Protein AF-A0A1F5IPS7-F1 (afdb_monomer_lite)

Secondary structure (DSSP, 8-state):
-HHHHHHHHHTTS----HHHHHHHHHHS-TTTHHHHHHHHHHHHHHHHHHHHHHHHHHT--SSHHHHHHHHHHHHHHHHHHHHHHIIIIIHHH-SSGGGTT--HHHHHHHHHHHHHHHHHHHHHHHHH---S--

Structure (mmCIF, N/CA/C/O backbone):
data_AF-A0A1F5IPS7-F1
#
_entry.id   AF-A0A1F5IPS7-F1
#
loop_
_atom_site.group_PDB
_atom_site.id
_atom_site.type_symbol
_atom_site.label_atom_id
_atom_site.label_alt_id
_atom_site.label_comp_id
_atom_site.label_asym_id
_atom_site.label_entity_id
_atom_site.label_seq_id
_atom_site.pdbx_PDB_ins_code
_atom_site.Cartn_x
_atom_site.Cartn_y
_atom_site.Cartn_z
_atom_site.occupancy
_atom_site.B_iso_or_equiv
_atom_site.auth_seq_id
_atom_site.auth_comp_id
_atom_site.auth_asym_id
_atom_site.auth_atom_id
_atom_site.pdbx_PDB_model_num
ATOM 1 N N . MET A 1 1 ? 2.817 -1.630 3.678 1.00 77.38 1 MET A N 1
ATOM 2 C CA . MET A 1 1 ? 1.815 -0.727 4.293 1.00 77.38 1 MET A CA 1
ATOM 3 C C . MET A 1 1 ? 1.651 -0.914 5.803 1.00 77.38 1 MET A C 1
ATOM 5 O O . MET A 1 1 ? 1.699 0.088 6.503 1.00 77.38 1 MET A O 1
ATOM 9 N N . SER A 1 2 ? 1.554 -2.135 6.345 1.00 79.81 2 SER A N 1
ATOM 10 C CA . SER A 1 2 ? 1.333 -2.349 7.794 1.00 79.81 2 SER A CA 1
ATOM 11 C C . SER A 1 2 ? 2.386 -1.721 8.718 1.00 79.81 2 SER A C 1
ATOM 13 O O . SER A 1 2 ? 2.034 -1.290 9.807 1.00 79.81 2 SER A O 1
ATOM 15 N N . ILE A 1 3 ? 3.642 -1.591 8.275 1.00 78.88 3 ILE A N 1
ATOM 16 C CA . ILE A 1 3 ? 4.708 -0.904 9.033 1.00 78.88 3 ILE A CA 1
ATOM 17 C C . ILE A 1 3 ? 4.437 0.603 9.173 1.00 78.88 3 ILE A C 1
ATOM 19 O O . ILE A 1 3 ? 4.617 1.154 10.253 1.00 78.88 3 ILE A O 1
ATOM 23 N N . ALA A 1 4 ? 3.965 1.271 8.113 1.00 78.38 4 ALA A N 1
ATOM 24 C CA . ALA A 1 4 ? 3.673 2.709 8.152 1.00 78.38 4 ALA A CA 1
ATOM 25 C C . ALA A 1 4 ? 2.535 3.018 9.138 1.00 78.38 4 ALA A C 1
ATOM 27 O O . ALA A 1 4 ? 2.629 3.926 9.960 1.00 78.38 4 ALA A O 1
ATOM 28 N N . LEU A 1 5 ? 1.484 2.197 9.103 1.00 79.56 5 LEU A N 1
ATOM 29 C CA . LEU A 1 5 ? 0.339 2.301 10.005 1.00 79.56 5 LEU A CA 1
ATOM 30 C C . LEU A 1 5 ? 0.704 1.897 11.443 1.00 79.56 5 LEU A C 1
ATOM 32 O O . LEU A 1 5 ? 0.277 2.546 12.395 1.00 79.56 5 LEU A O 1
ATOM 36 N N . TRP A 1 6 ? 1.568 0.891 11.614 1.00 80.88 6 TRP A N 1
ATOM 37 C CA . TRP A 1 6 ? 2.146 0.565 12.918 1.00 80.88 6 TRP A CA 1
ATOM 38 C C . TRP A 1 6 ? 2.922 1.748 13.504 1.00 80.88 6 TRP A C 1
ATOM 40 O O . TRP A 1 6 ? 2.745 2.043 14.680 1.00 80.88 6 TRP A O 1
ATOM 50 N N . GLY A 1 7 ? 3.700 2.473 12.693 1.00 77.12 7 GLY A N 1
ATOM 51 C CA . GLY A 1 7 ? 4.433 3.663 13.132 1.00 77.12 7 GLY A CA 1
ATOM 52 C C . GLY A 1 7 ? 3.518 4.751 13.699 1.00 77.12 7 GLY A C 1
ATOM 53 O O . GLY A 1 7 ? 3.759 5.241 14.799 1.00 77.12 7 GLY A O 1
ATOM 54 N N . VAL A 1 8 ? 2.418 5.067 13.007 1.00 78.50 8 VAL A N 1
ATOM 55 C CA . VAL A 1 8 ? 1.409 6.032 13.494 1.00 78.50 8 VAL A CA 1
ATOM 56 C C . VAL A 1 8 ? 0.746 5.559 14.788 1.00 78.50 8 VAL A C 1
ATOM 58 O O . VAL A 1 8 ? 0.541 6.355 15.705 1.00 78.50 8 VAL A O 1
ATOM 61 N N . SER A 1 9 ? 0.455 4.260 14.893 1.00 79.25 9 SER A N 1
ATOM 62 C CA . SER A 1 9 ? -0.122 3.685 16.110 1.00 79.25 9 SER A CA 1
ATOM 63 C C . SER A 1 9 ? 0.856 3.665 17.281 1.00 79.25 9 SER A C 1
ATOM 65 O O . SER A 1 9 ? 0.441 3.899 18.413 1.00 79.25 9 SER A O 1
ATOM 67 N N . HIS A 1 10 ? 2.135 3.392 17.031 1.00 81.38 10 HIS A N 1
ATOM 68 C CA . HIS A 1 10 ? 3.173 3.355 18.057 1.00 81.38 10 HIS A CA 1
ATOM 69 C C . HIS A 1 10 ? 3.516 4.758 18.567 1.00 81.38 10 HIS A C 1
ATOM 71 O O . HIS A 1 10 ? 3.755 4.938 19.755 1.00 81.38 10 HIS A O 1
ATOM 77 N N . ALA A 1 11 ? 3.453 5.764 17.692 1.00 79.50 11 ALA A N 1
ATOM 78 C CA . ALA A 1 11 ? 3.604 7.170 18.055 1.00 79.50 11 ALA A CA 1
ATOM 79 C C . ALA A 1 11 ? 2.402 7.744 18.837 1.00 79.50 11 ALA A C 1
ATOM 81 O O . ALA A 1 11 ? 2.432 8.908 19.225 1.00 79.50 11 ALA A O 1
ATOM 82 N N . GLY A 1 12 ? 1.335 6.962 19.051 1.00 75.12 12 GLY A N 1
ATOM 83 C CA . GLY A 1 12 ? 0.134 7.402 19.770 1.00 75.12 12 GLY A CA 1
ATOM 84 C C . GLY A 1 12 ? -0.731 8.409 19.005 1.00 75.12 12 GLY A C 1
ATOM 85 O O . GLY A 1 12 ? -1.643 8.984 19.590 1.00 75.12 12 GLY A O 1
ATOM 86 N N . ILE A 1 13 ? -0.467 8.614 17.710 1.00 76.19 13 ILE A N 1
ATOM 87 C CA . ILE A 1 13 ? -1.150 9.614 16.878 1.00 76.19 13 ILE A CA 1
ATOM 88 C C . ILE A 1 13 ? -2.578 9.155 16.549 1.00 76.19 13 ILE A C 1
ATOM 90 O O . ILE A 1 13 ? -3.527 9.918 16.692 1.00 76.19 13 ILE A O 1
ATOM 94 N N . ALA A 1 14 ? -2.745 7.896 16.129 1.00 76.75 14 ALA A N 1
ATOM 95 C CA . ALA A 1 14 ? -4.052 7.310 15.831 1.00 76.75 14 ALA A CA 1
ATOM 96 C C . ALA A 1 14 ? -4.030 5.784 15.987 1.00 76.75 14 ALA A C 1
ATOM 98 O O . ALA A 1 14 ? -3.003 5.148 15.749 1.00 76.75 14 ALA A O 1
ATOM 99 N N . ASN A 1 15 ? -5.171 5.166 16.321 1.00 79.56 15 ASN A N 1
ATOM 100 C CA . ASN A 1 15 ? -5.283 3.704 16.338 1.00 79.56 15 ASN A CA 1
ATOM 101 C C . ASN A 1 15 ? -5.365 3.154 14.906 1.00 79.56 15 ASN A C 1
ATOM 103 O O . ASN A 1 15 ? -6.439 2.915 14.359 1.00 79.56 15 ASN A O 1
ATOM 107 N N . ALA A 1 16 ? -4.195 2.965 14.308 1.00 80.56 16 ALA A N 1
ATOM 108 C CA . ALA A 1 16 ? -4.018 2.524 12.933 1.00 80.56 16 ALA A CA 1
ATOM 109 C C . ALA A 1 16 ? -3.715 1.017 12.836 1.00 80.56 16 ALA A C 1
ATOM 111 O O . ALA A 1 16 ? -3.025 0.577 11.915 1.00 80.56 16 ALA A O 1
ATOM 112 N N . ALA A 1 17 ? -4.208 0.198 13.774 1.00 87.06 17 ALA A N 1
ATOM 113 C CA . ALA A 1 17 ? -4.007 -1.253 13.762 1.00 87.06 17 ALA A CA 1
ATOM 114 C C . ALA A 1 17 ? -4.828 -1.938 12.647 1.00 87.06 17 ALA A C 1
ATOM 116 O O . ALA A 1 17 ? -5.754 -2.698 12.913 1.00 87.06 17 ALA A O 1
ATOM 117 N N . MET A 1 18 ? -4.459 -1.686 11.388 1.00 88.19 18 MET A N 1
ATOM 118 C CA . MET A 1 18 ? -5.188 -2.059 10.170 1.00 88.19 18 MET A CA 1
ATOM 119 C C . MET A 1 18 ? -5.536 -3.543 10.094 1.00 88.19 18 MET A C 1
ATOM 121 O O . MET A 1 18 ? -6.653 -3.897 9.744 1.00 88.19 18 MET A O 1
ATOM 125 N N . ILE A 1 19 ? -4.597 -4.414 10.471 1.00 91.31 19 ILE A N 1
ATOM 126 C CA . ILE A 1 19 ? -4.829 -5.863 10.492 1.00 91.31 19 ILE A CA 1
ATOM 127 C C . ILE A 1 19 ? -6.002 -6.204 11.417 1.00 91.31 19 ILE A C 1
ATOM 129 O O . ILE A 1 19 ? -6.912 -6.929 11.029 1.00 91.31 19 ILE A O 1
ATOM 133 N N . ARG A 1 20 ? -6.027 -5.628 12.621 1.00 92.31 20 ARG A N 1
ATOM 134 C CA . ARG A 1 20 ? -7.119 -5.842 13.575 1.00 92.31 20 ARG A CA 1
ATOM 135 C C . ARG A 1 20 ? -8.402 -5.131 13.150 1.00 92.31 20 ARG A C 1
ATOM 137 O O . ARG A 1 20 ? -9.475 -5.695 13.328 1.00 92.31 20 ARG A O 1
ATOM 144 N N . ALA A 1 21 ? -8.307 -3.950 12.540 1.00 90.06 21 ALA A N 1
ATOM 145 C CA . ALA A 1 21 ? -9.462 -3.261 11.969 1.00 90.06 21 ALA A CA 1
ATOM 146 C C . ALA A 1 21 ? -10.160 -4.153 10.929 1.00 90.06 21 ALA A C 1
ATOM 148 O O . ALA A 1 21 ? -11.313 -4.516 11.120 1.00 90.06 21 ALA A O 1
ATOM 149 N N . ILE A 1 22 ? -9.427 -4.647 9.924 1.00 91.38 22 ILE A N 1
ATOM 150 C CA . ILE A 1 22 ? -9.965 -5.549 8.893 1.00 91.38 22 ILE A CA 1
ATOM 151 C C . ILE A 1 22 ? -10.580 -6.805 9.513 1.00 91.38 22 ILE A C 1
ATOM 153 O O . ILE A 1 22 ? -11.703 -7.161 9.179 1.00 91.38 22 ILE A O 1
ATOM 157 N N . GLY A 1 23 ? -9.873 -7.483 10.421 1.00 93.69 23 GLY A N 1
ATOM 158 C CA . GLY A 1 23 ? -10.393 -8.712 11.021 1.00 93.69 23 GLY A CA 1
ATOM 159 C C . GLY A 1 23 ? -11.653 -8.485 11.858 1.00 93.69 23 GLY A C 1
ATOM 160 O O . GLY A 1 23 ? -12.587 -9.281 11.797 1.00 93.69 23 GLY A O 1
ATOM 161 N N . SER A 1 24 ? -11.710 -7.374 12.595 1.00 94.06 24 SER A N 1
ATOM 162 C CA . SER A 1 24 ? -12.841 -7.056 13.470 1.00 94.06 24 SER A CA 1
ATOM 163 C C . SER A 1 24 ? -14.093 -6.588 12.732 1.00 94.06 24 SER A C 1
ATOM 165 O O . SER A 1 24 ? -15.167 -6.644 13.326 1.00 94.06 24 SER A O 1
ATOM 167 N N . LEU A 1 25 ? -13.997 -6.241 11.440 1.00 91.50 25 LEU A N 1
ATOM 168 C CA . LEU A 1 25 ? -15.169 -6.108 10.564 1.00 91.50 25 LEU A CA 1
ATOM 169 C C . LEU A 1 25 ? -15.974 -7.414 10.473 1.00 91.50 25 LEU A C 1
ATOM 171 O O . LEU A 1 25 ? -17.179 -7.364 10.266 1.00 91.50 25 LEU A O 1
ATOM 175 N N . PHE A 1 26 ? -15.319 -8.567 10.646 1.00 93.25 26 PHE A N 1
ATOM 176 C CA . PHE A 1 26 ? -15.949 -9.886 10.561 1.00 93.25 26 PHE A CA 1
ATOM 177 C C . PHE A 1 26 ? -16.132 -10.533 11.933 1.00 93.25 26 PHE A C 1
ATOM 179 O O . PHE A 1 26 ? -17.171 -11.126 12.201 1.00 93.25 26 PHE A O 1
ATOM 186 N N . THR A 1 27 ? -15.130 -10.434 12.815 1.00 94.81 27 THR A N 1
ATOM 187 C CA . THR A 1 27 ? -15.181 -11.086 14.134 1.00 94.81 27 THR A CA 1
ATOM 188 C C . THR A 1 27 ? -15.949 -10.283 15.175 1.00 94.81 27 THR A C 1
ATOM 190 O O . THR A 1 27 ? -16.283 -10.832 16.219 1.00 94.81 27 THR A O 1
ATOM 193 N N . HIS A 1 28 ? -16.173 -8.982 14.945 1.00 93.38 28 HIS A N 1
ATOM 194 C CA . HIS A 1 28 ? -16.741 -8.049 15.928 1.00 93.38 28 HIS A CA 1
ATOM 195 C C . HIS A 1 28 ? -15.976 -8.026 17.276 1.00 93.38 28 HIS A C 1
ATOM 197 O O . HIS A 1 28 ? -16.483 -7.522 18.273 1.00 93.38 28 HIS A O 1
ATOM 203 N N . SER A 1 29 ? -14.740 -8.537 17.308 1.00 93.94 29 SER A N 1
ATOM 204 C CA . SER A 1 29 ? -13.886 -8.689 18.494 1.00 93.94 29 SER A CA 1
ATOM 205 C C . SER A 1 29 ? -12.484 -8.194 18.164 1.00 93.94 29 SER A C 1
ATOM 207 O O . SER A 1 29 ? -11.927 -8.547 17.121 1.00 93.94 29 SER A O 1
ATOM 209 N N . TYR A 1 30 ? -11.894 -7.359 19.023 1.00 92.88 30 TYR A N 1
ATOM 210 C CA . TYR A 1 30 ? -10.537 -6.861 18.794 1.00 92.88 30 TYR A CA 1
ATOM 211 C C . TYR A 1 30 ? -9.505 -7.964 19.038 1.00 92.88 30 TYR A C 1
ATOM 213 O O . TYR A 1 30 ? -8.531 -8.076 18.291 1.00 92.88 30 TYR A O 1
ATOM 221 N N . GLU A 1 31 ? -9.724 -8.777 20.062 1.00 93.62 31 GLU A N 1
ATOM 222 C CA . GLU A 1 31 ? -8.839 -9.825 20.557 1.00 93.62 31 GLU A CA 1
ATOM 223 C C . GLU A 1 31 ? -8.675 -10.919 19.496 1.00 93.62 31 GLU A C 1
ATOM 225 O O . GLU A 1 31 ? -7.541 -11.223 19.112 1.00 93.62 31 GLU A O 1
ATOM 230 N N . ASP A 1 32 ? -9.792 -11.367 18.918 1.00 94.19 32 ASP A N 1
ATOM 231 C CA . ASP A 1 32 ? -9.852 -12.473 17.950 1.00 94.19 32 ASP A CA 1
ATOM 232 C C . ASP A 1 32 ? -9.629 -12.032 16.492 1.00 94.19 32 ASP A C 1
ATOM 234 O O . ASP A 1 32 ? -9.514 -12.855 15.585 1.00 94.19 32 ASP A O 1
ATOM 238 N N . SER A 1 33 ? -9.545 -10.722 16.230 1.00 95.50 33 SER A N 1
ATOM 239 C CA . SER A 1 33 ? -9.461 -10.185 14.860 1.00 95.50 33 SER A CA 1
ATOM 240 C C . SER A 1 33 ? -8.133 -10.431 14.144 1.00 95.50 33 SER A C 1
ATOM 242 O O . SER A 1 33 ? -8.087 -10.401 12.914 1.00 95.50 33 SER A O 1
ATOM 244 N N . PHE A 1 34 ? -7.030 -10.630 14.871 1.00 94.31 34 PHE A N 1
ATOM 245 C CA . PHE A 1 34 ? -5.695 -10.548 14.271 1.00 94.31 34 PHE A CA 1
ATOM 246 C C . PHE A 1 34 ? -5.462 -11.601 13.179 1.00 94.31 34 PHE A C 1
ATOM 248 O O . PHE A 1 34 ? -5.017 -11.253 12.086 1.00 94.31 34 PHE A O 1
ATOM 255 N N . GLY A 1 35 ? -5.774 -12.871 13.457 1.00 94.88 35 GLY A N 1
ATOM 256 C CA . GLY A 1 35 ? -5.504 -13.974 12.529 1.00 94.88 35 GLY A CA 1
ATOM 257 C C . GLY A 1 35 ? -6.300 -13.859 11.228 1.00 94.88 35 GLY A C 1
ATOM 258 O O . GLY A 1 35 ? -5.736 -13.966 10.135 1.00 94.88 35 GLY A O 1
ATOM 259 N N . LEU A 1 36 ? -7.600 -13.564 11.340 1.00 95.31 36 LEU A N 1
ATOM 260 C CA . LEU A 1 36 ? -8.465 -13.369 10.178 1.00 95.31 36 LEU A CA 1
ATOM 261 C C . LEU A 1 36 ? -8.049 -12.129 9.382 1.00 95.31 36 LEU A C 1
ATOM 263 O O . LEU A 1 36 ? -7.892 -12.195 8.165 1.00 95.31 36 LEU A O 1
ATOM 267 N N . GLY A 1 37 ? -7.806 -11.014 10.069 1.00 94.69 37 GLY A N 1
ATOM 268 C CA . GLY A 1 37 ? -7.384 -9.774 9.434 1.00 94.69 37 GLY A CA 1
ATOM 269 C C . GLY A 1 37 ? -6.056 -9.901 8.690 1.00 94.69 37 GLY A C 1
ATOM 270 O O . GLY A 1 37 ? -5.917 -9.359 7.595 1.00 94.69 37 GLY A O 1
ATOM 271 N N . LEU A 1 38 ? -5.095 -10.653 9.238 1.00 94.56 38 LEU A N 1
ATOM 272 C CA . LEU A 1 38 ? -3.807 -10.901 8.588 1.00 94.56 38 LEU A CA 1
ATOM 273 C C . LEU A 1 38 ? -3.996 -11.716 7.311 1.00 94.56 38 LEU A C 1
ATOM 275 O O . LEU A 1 38 ? -3.456 -11.352 6.270 1.00 94.56 38 LEU A O 1
ATOM 279 N N . THR A 1 39 ? -4.801 -12.774 7.394 1.00 96.12 39 THR A N 1
ATOM 280 C CA . THR A 1 39 ? -5.131 -13.633 6.254 1.00 96.12 39 THR A CA 1
ATOM 281 C C . THR A 1 39 ? -5.780 -12.826 5.132 1.00 96.12 39 THR A C 1
ATOM 283 O O . THR A 1 39 ? -5.300 -12.850 4.000 1.00 96.12 39 THR A O 1
ATOM 286 N N . VAL A 1 40 ? -6.818 -12.046 5.450 1.00 95.06 40 VAL A N 1
ATOM 287 C CA . VAL A 1 40 ? -7.523 -11.206 4.471 1.00 95.06 40 VAL A CA 1
ATOM 288 C C . VAL A 1 40 ? -6.580 -10.168 3.865 1.00 95.06 40 VAL A C 1
ATOM 290 O O . VAL A 1 40 ? -6.491 -10.065 2.644 1.00 95.06 40 VAL A O 1
ATOM 293 N N . HIS A 1 41 ? -5.836 -9.428 4.692 1.00 93.44 41 HIS A N 1
ATOM 294 C CA . HIS A 1 41 ? -4.932 -8.386 4.206 1.00 93.44 41 HIS A CA 1
ATOM 295 C C . HIS A 1 41 ? -3.829 -8.951 3.303 1.00 93.44 41 HIS A C 1
ATOM 297 O O . HIS A 1 41 ? -3.493 -8.345 2.287 1.00 93.44 41 HIS A O 1
ATOM 303 N N . PHE A 1 42 ? -3.288 -10.122 3.642 1.00 94.31 42 PHE A N 1
ATOM 304 C CA . PHE A 1 42 ? -2.259 -10.784 2.850 1.00 94.31 42 PHE A CA 1
ATOM 305 C C . PHE A 1 42 ? -2.794 -11.269 1.498 1.00 94.31 42 PHE A C 1
ATOM 307 O O . PHE A 1 42 ? -2.200 -10.963 0.467 1.00 94.31 42 PHE A O 1
ATOM 314 N N . ILE A 1 43 ? -3.941 -11.958 1.484 1.00 96.94 43 ILE A N 1
ATOM 315 C CA . ILE A 1 43 ? -4.568 -12.451 0.248 1.00 96.94 43 ILE A CA 1
ATOM 316 C C . ILE A 1 43 ? -4.931 -11.285 -0.676 1.00 96.94 43 ILE A C 1
ATOM 318 O O . ILE A 1 43 ? -4.575 -11.298 -1.853 1.00 96.94 43 ILE A O 1
ATOM 322 N N . VAL A 1 44 ? -5.584 -10.248 -0.142 1.00 95.12 44 VAL A N 1
ATOM 323 C CA . VAL A 1 44 ? -5.929 -9.045 -0.914 1.00 95.12 44 VAL A CA 1
ATOM 324 C C . VAL A 1 44 ? -4.666 -8.359 -1.430 1.00 95.12 44 VAL A C 1
ATOM 326 O O . VAL A 1 44 ? -4.626 -7.959 -2.590 1.00 95.12 44 VAL A O 1
ATOM 329 N N . GLY A 1 45 ? -3.608 -8.286 -0.619 1.00 94.75 45 GLY A N 1
ATOM 330 C CA . GLY A 1 45 ? -2.308 -7.774 -1.042 1.00 94.75 45 GLY A CA 1
ATOM 331 C C . GLY A 1 45 ? -1.725 -8.539 -2.233 1.00 94.75 45 GLY A C 1
ATOM 332 O O . GLY A 1 45 ? -1.257 -7.916 -3.177 1.00 94.75 45 GLY A O 1
ATOM 333 N N . ILE A 1 46 ? -1.790 -9.872 -2.247 1.00 96.50 46 ILE A N 1
ATOM 334 C CA . ILE A 1 46 ? -1.329 -10.677 -3.392 1.00 96.50 46 ILE A CA 1
ATOM 335 C C . ILE A 1 46 ? -2.162 -10.381 -4.643 1.00 96.50 46 ILE A C 1
ATOM 337 O O . ILE A 1 46 ? -1.606 -10.149 -5.715 1.00 96.50 46 ILE A O 1
ATOM 341 N N . ILE A 1 47 ? -3.488 -10.356 -4.516 1.00 97.44 47 ILE A N 1
ATOM 342 C CA . ILE A 1 47 ? -4.386 -10.068 -5.642 1.00 97.44 47 ILE A CA 1
ATOM 343 C C . ILE A 1 47 ? -4.087 -8.676 -6.217 1.00 97.44 47 ILE A C 1
ATOM 345 O O . ILE A 1 47 ? -3.958 -8.517 -7.431 1.00 97.44 47 ILE A O 1
ATOM 349 N N . LEU A 1 48 ? -3.906 -7.674 -5.354 1.00 96.31 48 LEU A N 1
ATOM 350 C CA . LEU A 1 48 ? -3.585 -6.312 -5.770 1.00 96.31 48 LEU A CA 1
ATOM 351 C C . LEU A 1 48 ? -2.198 -6.181 -6.403 1.00 96.31 48 LEU A C 1
ATOM 353 O O . LEU A 1 48 ? -2.061 -5.386 -7.330 1.00 96.31 48 LEU A O 1
ATOM 357 N N . ALA A 1 49 ? -1.198 -6.968 -5.989 1.00 96.38 49 ALA A N 1
ATOM 358 C CA . ALA A 1 49 ? 0.086 -7.028 -6.696 1.00 96.38 49 ALA A CA 1
ATOM 359 C C . ALA A 1 49 ? -0.118 -7.408 -8.164 1.00 96.38 49 ALA A C 1
ATOM 361 O O . ALA A 1 49 ? 0.419 -6.745 -9.048 1.00 96.38 49 ALA A O 1
ATOM 362 N N . PHE A 1 50 ? -0.925 -8.434 -8.442 1.00 97.12 50 PHE A N 1
ATOM 363 C CA . PHE A 1 50 ? -1.205 -8.843 -9.816 1.00 97.12 50 PHE A CA 1
ATOM 364 C C . PHE A 1 50 ? -1.968 -7.774 -10.601 1.00 97.12 50 PHE A C 1
ATOM 366 O O . PHE A 1 50 ? -1.646 -7.531 -11.761 1.00 97.12 50 PHE A O 1
ATOM 373 N N . VAL A 1 51 ? -2.914 -7.073 -9.969 1.00 97.38 51 VAL A N 1
ATOM 374 C CA . VAL A 1 51 ? -3.576 -5.911 -10.588 1.00 97.38 51 VAL A CA 1
ATOM 375 C C . VAL A 1 51 ? -2.562 -4.810 -10.909 1.00 97.38 51 VAL A C 1
ATOM 377 O O . VAL A 1 51 ? -2.603 -4.243 -11.996 1.00 97.38 51 VAL A O 1
ATOM 380 N N . TYR A 1 52 ? -1.610 -4.530 -10.016 1.00 97.62 52 TYR A N 1
ATOM 381 C CA . TYR A 1 52 ? -0.556 -3.544 -10.269 1.00 97.62 52 TYR A CA 1
ATOM 382 C C . TYR A 1 52 ? 0.331 -3.970 -11.440 1.00 97.62 52 TYR A C 1
ATOM 384 O O . TYR A 1 52 ? 0.595 -3.155 -12.317 1.00 97.62 52 TYR A O 1
ATOM 392 N N . VAL A 1 53 ? 0.747 -5.239 -11.501 1.00 97.75 53 VAL A N 1
ATOM 393 C CA . VAL A 1 53 ? 1.520 -5.776 -12.634 1.00 97.75 53 VAL A CA 1
ATOM 394 C C . VAL A 1 53 ? 0.733 -5.650 -13.939 1.00 97.75 53 VAL A C 1
ATOM 396 O O . VAL A 1 53 ? 1.299 -5.219 -14.944 1.00 97.75 53 VAL A O 1
ATOM 399 N N . ALA A 1 54 ? -0.566 -5.960 -13.933 1.00 97.50 54 ALA A N 1
ATOM 400 C CA . ALA A 1 54 ? -1.435 -5.804 -15.098 1.00 97.50 54 ALA A CA 1
ATOM 401 C C . ALA A 1 54 ? -1.473 -4.345 -15.579 1.00 97.50 54 ALA A C 1
ATOM 403 O O . ALA A 1 54 ? -1.225 -4.075 -16.751 1.00 97.50 54 ALA A O 1
ATOM 404 N N . LEU A 1 55 ? -1.710 -3.400 -14.665 1.00 97.38 55 LEU A N 1
ATOM 405 C CA . LEU A 1 55 ? -1.760 -1.970 -14.975 1.00 97.38 55 LEU A CA 1
ATOM 406 C C . LEU A 1 55 ? -0.411 -1.433 -15.464 1.00 97.38 55 LEU A C 1
ATOM 408 O O . LEU A 1 55 ? -0.374 -0.678 -16.427 1.00 97.38 55 LEU A O 1
ATOM 412 N N . ILE A 1 56 ? 0.701 -1.847 -14.851 1.00 97.31 56 ILE A N 1
ATOM 413 C CA . ILE A 1 56 ? 2.044 -1.475 -15.316 1.00 97.31 56 ILE A CA 1
ATOM 414 C C . ILE A 1 56 ? 2.312 -2.064 -16.708 1.00 97.31 56 ILE A C 1
ATOM 416 O O . ILE A 1 56 ? 2.901 -1.384 -17.542 1.00 97.31 56 ILE A O 1
ATOM 420 N N . SER A 1 57 ? 1.860 -3.293 -16.983 1.00 95.69 57 SER A N 1
ATOM 421 C CA . SER A 1 57 ? 2.026 -3.933 -18.297 1.00 95.69 57 SER A CA 1
ATOM 422 C C . SER A 1 57 ? 1.336 -3.132 -19.404 1.00 95.69 57 SER A C 1
ATOM 424 O O . SER A 1 57 ? 1.929 -2.945 -20.459 1.00 95.69 57 SER A O 1
ATOM 426 N N . LEU A 1 58 ? 0.136 -2.598 -19.139 1.00 96.31 58 LEU A N 1
ATOM 427 C CA . LEU A 1 58 ? -0.618 -1.756 -20.082 1.00 96.31 58 LEU A CA 1
ATOM 428 C C . LEU A 1 58 ? 0.056 -0.410 -20.387 1.00 96.31 58 LEU A C 1
ATOM 430 O O . LEU A 1 58 ? -0.244 0.206 -21.403 1.00 96.31 58 LEU A O 1
ATOM 434 N N . LEU A 1 59 ? 0.930 0.069 -19.499 1.00 95.06 59 LEU A N 1
ATOM 435 C CA . LEU A 1 59 ? 1.644 1.339 -19.659 1.00 95.06 59 LEU A CA 1
ATOM 436 C C . LEU A 1 59 ? 2.995 1.180 -20.370 1.00 95.06 59 LEU A C 1
ATOM 438 O O . LEU A 1 59 ? 3.681 2.172 -20.594 1.00 95.06 59 LEU A O 1
ATOM 442 N N . GLU A 1 60 ? 3.386 -0.058 -20.685 1.00 93.56 60 GLU A N 1
ATOM 443 C CA . GLU A 1 60 ? 4.590 -0.406 -21.443 1.00 93.56 60 GLU A CA 1
ATOM 444 C C . GLU A 1 60 ? 5.864 0.366 -21.023 1.00 93.56 60 GLU A C 1
ATOM 446 O O . GLU A 1 60 ? 6.508 1.017 -21.849 1.00 93.56 60 GLU A O 1
ATOM 451 N N . PRO A 1 61 ? 6.303 0.297 -19.749 1.00 93.19 61 PRO A N 1
ATOM 452 C CA . PRO A 1 61 ? 7.472 1.047 -19.298 1.00 93.19 61 PRO A CA 1
ATOM 453 C C . PRO A 1 61 ? 8.730 0.665 -20.087 1.00 93.19 61 PRO A C 1
ATOM 455 O O . PRO A 1 61 ? 9.124 -0.500 -20.127 1.00 93.19 61 PRO A O 1
ATOM 458 N N . VAL A 1 62 ? 9.400 1.658 -20.671 1.00 92.88 62 VAL A N 1
ATOM 459 C CA . VAL A 1 62 ? 10.632 1.467 -21.465 1.00 92.88 62 VAL A CA 1
ATOM 460 C C . VAL A 1 62 ? 11.909 1.412 -20.619 1.00 92.88 62 VAL A C 1
ATOM 462 O O . VAL A 1 62 ? 12.993 1.162 -21.135 1.00 92.88 62 VAL A O 1
ATOM 465 N N . SER A 1 63 ? 11.811 1.672 -19.314 1.00 96.62 63 SER A N 1
ATOM 466 C CA . SER A 1 63 ? 12.951 1.683 -18.395 1.00 96.62 63 SER A CA 1
ATOM 467 C C . SER A 1 63 ? 12.548 1.260 -16.984 1.00 9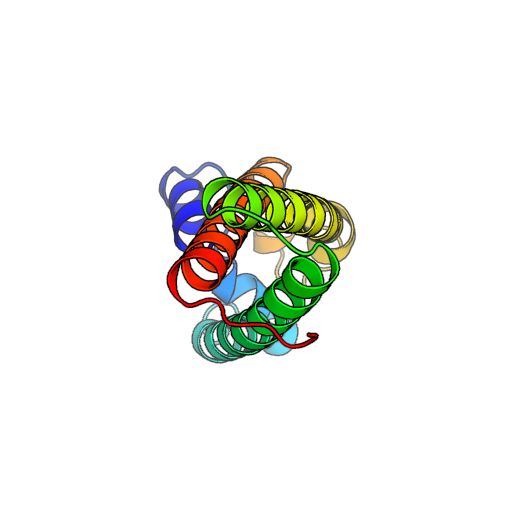6.62 63 SER A C 1
ATOM 469 O O . SER A 1 63 ? 11.379 1.347 -16.602 1.00 96.62 63 SER A O 1
ATOM 471 N N . LEU A 1 64 ? 13.540 0.864 -16.178 1.00 97.50 64 LEU A N 1
ATOM 472 C CA . LEU A 1 64 ? 13.360 0.579 -14.751 1.00 97.50 64 LEU A CA 1
ATOM 473 C C . LEU A 1 64 ? 12.741 1.773 -14.009 1.00 97.50 64 LEU A C 1
ATOM 475 O O . LEU A 1 64 ? 11.805 1.605 -13.231 1.00 97.50 64 LEU A O 1
ATOM 479 N N . ALA A 1 65 ? 13.229 2.985 -14.290 1.00 97.94 65 ALA A N 1
ATOM 480 C CA . ALA A 1 65 ? 12.693 4.209 -13.703 1.00 97.94 65 ALA A CA 1
ATOM 481 C C . ALA A 1 65 ? 11.219 4.428 -14.086 1.00 97.94 65 ALA A C 1
ATOM 483 O O . ALA A 1 65 ? 10.419 4.799 -13.230 1.00 97.94 65 ALA A O 1
ATOM 484 N N . GLY A 1 66 ? 10.842 4.135 -15.338 1.00 97.75 66 GLY A N 1
ATOM 485 C CA . GLY A 1 66 ? 9.451 4.186 -15.794 1.00 97.75 66 GLY A CA 1
ATOM 486 C C . GLY A 1 66 ? 8.551 3.192 -15.057 1.00 97.75 66 GLY A C 1
ATOM 487 O O . GLY A 1 66 ? 7.484 3.570 -14.582 1.00 97.75 66 GLY A O 1
ATOM 488 N N . ALA A 1 67 ? 9.003 1.946 -14.877 1.00 97.94 67 ALA A N 1
ATOM 489 C CA . ALA A 1 67 ? 8.250 0.926 -14.141 1.00 97.94 67 ALA A CA 1
ATOM 490 C C . ALA A 1 67 ? 8.035 1.314 -12.667 1.00 97.94 67 ALA A C 1
ATOM 492 O O . ALA A 1 67 ? 6.927 1.182 -12.143 1.00 97.94 67 ALA A O 1
ATOM 493 N N . ILE A 1 68 ? 9.068 1.857 -12.012 1.00 98.44 68 ILE A N 1
ATOM 494 C CA . ILE A 1 68 ? 8.981 2.376 -10.640 1.00 98.44 68 ILE A CA 1
ATOM 495 C C . ILE A 1 68 ? 8.011 3.562 -10.564 1.00 98.44 68 ILE A C 1
ATOM 497 O O . ILE A 1 68 ? 7.172 3.601 -9.663 1.00 98.44 68 ILE A O 1
ATOM 501 N N . ALA A 1 69 ? 8.093 4.507 -11.505 1.00 98.19 69 ALA A N 1
ATOM 502 C CA . ALA A 1 69 ? 7.220 5.677 -11.542 1.00 98.19 69 ALA A CA 1
ATOM 503 C C . ALA A 1 69 ? 5.746 5.285 -11.723 1.00 98.19 69 ALA A C 1
ATOM 505 O O . ALA A 1 69 ? 4.892 5.762 -10.975 1.00 98.19 69 ALA A O 1
ATOM 506 N N . TYR A 1 70 ? 5.443 4.367 -12.646 1.00 98.19 70 TYR A N 1
ATOM 507 C CA . TYR A 1 70 ? 4.083 3.855 -12.828 1.00 98.19 70 TYR A CA 1
ATOM 508 C C . TYR A 1 70 ? 3.586 3.088 -11.606 1.00 98.19 70 TYR A C 1
ATOM 510 O O . TYR A 1 70 ? 2.466 3.332 -11.159 1.00 98.19 70 TYR A O 1
ATOM 518 N N . GLY A 1 71 ? 4.422 2.237 -11.007 1.00 98.31 71 GLY A N 1
ATOM 519 C CA . GLY A 1 71 ? 4.096 1.570 -9.749 1.00 98.31 71 GLY A CA 1
ATOM 520 C C . GLY A 1 71 ? 3.763 2.566 -8.634 1.00 98.31 71 GLY A C 1
ATOM 521 O O . GLY A 1 71 ? 2.738 2.427 -7.968 1.00 98.31 71 GLY A O 1
ATOM 522 N N . GLY A 1 72 ? 4.571 3.616 -8.468 1.00 98.31 72 GLY A N 1
ATOM 523 C CA . GLY A 1 72 ? 4.325 4.691 -7.506 1.00 98.31 72 GLY A CA 1
ATOM 524 C C . GLY A 1 72 ? 3.032 5.466 -7.778 1.00 98.31 72 GLY A C 1
ATOM 525 O O . GLY A 1 72 ? 2.272 5.715 -6.846 1.00 98.31 72 GLY A O 1
ATOM 526 N N . MET A 1 73 ? 2.739 5.789 -9.041 1.00 98.25 73 MET A N 1
ATOM 527 C CA . MET A 1 73 ? 1.507 6.474 -9.454 1.00 98.25 73 MET A CA 1
ATOM 528 C C . MET A 1 73 ? 0.257 5.626 -9.184 1.00 98.25 73 MET A C 1
ATOM 530 O O . MET A 1 73 ? -0.718 6.128 -8.625 1.00 98.25 73 MET A O 1
ATOM 534 N N . ILE A 1 74 ? 0.292 4.335 -9.522 1.00 98.25 74 ILE A N 1
ATOM 535 C CA . ILE A 1 74 ? -0.792 3.388 -9.220 1.00 98.25 74 ILE A CA 1
ATOM 536 C C . ILE A 1 74 ? -0.956 3.253 -7.702 1.00 98.25 74 ILE A C 1
ATOM 538 O O . ILE A 1 74 ? -2.072 3.312 -7.190 1.00 98.25 74 ILE A O 1
ATOM 542 N N . GLY A 1 75 ? 0.158 3.141 -6.971 1.00 98.06 75 GLY A N 1
ATOM 543 C CA . GLY A 1 75 ? 0.190 3.144 -5.511 1.00 98.06 75 GLY A CA 1
ATOM 544 C C . GLY A 1 75 ? -0.462 4.386 -4.909 1.00 98.06 75 GLY A C 1
ATOM 545 O O . GLY A 1 75 ? -1.293 4.270 -4.013 1.00 98.06 75 GLY A O 1
ATOM 546 N N . PHE A 1 76 ? -0.143 5.566 -5.432 1.00 97.75 76 PHE A N 1
ATOM 547 C CA . PHE A 1 76 ? -0.753 6.825 -5.022 1.00 97.75 76 PHE A CA 1
ATOM 548 C C . PHE A 1 76 ? -2.264 6.830 -5.280 1.00 97.75 76 PHE A C 1
ATOM 550 O O . PHE A 1 76 ? -3.036 7.071 -4.355 1.00 97.75 76 PHE A O 1
ATOM 557 N N . ALA A 1 77 ? -2.694 6.502 -6.501 1.00 97.25 77 ALA A N 1
ATOM 558 C CA . ALA A 1 77 ? -4.109 6.476 -6.868 1.00 97.25 77 ALA A CA 1
ATOM 559 C C . ALA A 1 77 ? -4.913 5.506 -5.985 1.00 97.25 77 ALA A C 1
ATOM 561 O O . ALA A 1 77 ? -5.959 5.869 -5.444 1.00 97.25 77 ALA A O 1
ATOM 562 N N . HIS A 1 78 ? -4.389 4.298 -5.771 1.00 96.56 78 HIS A N 1
ATOM 563 C CA . HIS A 1 78 ? -4.992 3.308 -4.884 1.00 96.56 78 HIS A CA 1
ATOM 564 C C . HIS A 1 78 ? -5.058 3.810 -3.437 1.00 96.56 78 HIS A C 1
ATOM 566 O O . HIS A 1 78 ? -6.100 3.712 -2.791 1.00 96.56 78 HIS A O 1
ATOM 572 N N . GLY A 1 79 ? -3.956 4.372 -2.933 1.00 94.94 79 GLY A N 1
ATOM 573 C CA . GLY A 1 79 ? -3.866 4.899 -1.577 1.00 94.94 79 GLY A CA 1
ATOM 574 C C . GLY A 1 79 ? -4.848 6.041 -1.315 1.00 94.94 79 GLY A C 1
ATOM 575 O O . GLY A 1 79 ? -5.431 6.091 -0.237 1.00 94.94 79 GLY A O 1
ATOM 576 N N . VAL A 1 80 ? -5.087 6.915 -2.298 1.00 94.50 80 VAL A N 1
ATOM 577 C CA . VAL A 1 80 ? -6.107 7.974 -2.212 1.00 94.50 80 VAL A CA 1
ATOM 578 C C . VAL A 1 80 ? -7.509 7.368 -2.178 1.00 94.50 80 VAL A C 1
ATOM 580 O O . VAL A 1 80 ? -8.293 7.701 -1.289 1.00 94.50 80 VAL A O 1
ATOM 583 N N . ALA A 1 81 ? -7.817 6.446 -3.096 1.00 93.50 81 ALA A N 1
ATOM 584 C CA . ALA A 1 81 ? -9.135 5.816 -3.177 1.00 93.50 81 ALA A CA 1
ATOM 585 C C . ALA A 1 81 ? -9.507 5.077 -1.876 1.00 93.50 81 ALA A C 1
ATOM 587 O O . ALA A 1 81 ? -10.592 5.273 -1.317 1.00 93.50 81 ALA A O 1
ATOM 588 N N . PHE A 1 82 ? -8.585 4.273 -1.340 1.00 90.38 82 PHE A N 1
ATOM 589 C CA . PHE A 1 82 ? -8.812 3.550 -0.089 1.00 90.38 82 PHE A CA 1
ATOM 590 C C . PHE A 1 82 ? -8.672 4.435 1.149 1.00 90.38 82 PHE A C 1
ATOM 592 O O . PHE A 1 82 ? -9.416 4.242 2.104 1.00 90.38 82 PHE A O 1
ATOM 599 N N . GLY A 1 83 ? -7.802 5.448 1.136 1.00 88.62 83 GLY A N 1
ATOM 600 C CA . GLY A 1 83 ? -7.723 6.448 2.201 1.00 88.62 83 GLY A CA 1
ATOM 601 C C . GLY A 1 83 ? -9.056 7.170 2.402 1.00 88.62 83 GLY A C 1
ATOM 602 O O . GLY A 1 83 ? -9.525 7.291 3.532 1.00 88.62 83 GLY A O 1
ATOM 603 N N . PHE A 1 84 ? -9.720 7.557 1.310 1.00 86.31 84 PHE A N 1
ATOM 604 C CA . PHE A 1 84 ? -11.060 8.141 1.367 1.00 86.31 84 PHE A CA 1
ATOM 605 C C . PHE A 1 84 ? -12.100 7.143 1.890 1.00 86.31 84 PHE A C 1
ATOM 607 O O . PHE A 1 84 ? -12.885 7.470 2.777 1.00 86.31 84 PHE A O 1
ATOM 614 N N . THR A 1 85 ? -12.060 5.898 1.405 1.00 85.75 85 THR A N 1
ATOM 615 C CA . THR A 1 85 ? -12.955 4.824 1.871 1.00 85.75 85 THR A CA 1
ATOM 616 C C . THR A 1 85 ? -12.808 4.572 3.374 1.00 85.75 85 THR A C 1
ATOM 618 O O . THR A 1 85 ? -13.804 4.385 4.072 1.00 85.75 85 THR A O 1
ATOM 621 N N . LEU A 1 86 ? -11.582 4.605 3.901 1.00 82.81 86 LEU A N 1
ATOM 622 C CA . LEU A 1 86 ? -11.318 4.430 5.328 1.00 82.81 86 LEU A CA 1
ATOM 623 C C . LEU A 1 86 ? -11.948 5.545 6.167 1.00 82.81 86 LEU A C 1
ATOM 625 O O . LEU A 1 86 ? -12.579 5.253 7.179 1.00 82.81 86 LEU A O 1
ATOM 629 N N . VAL A 1 87 ? -11.794 6.800 5.744 1.00 81.88 87 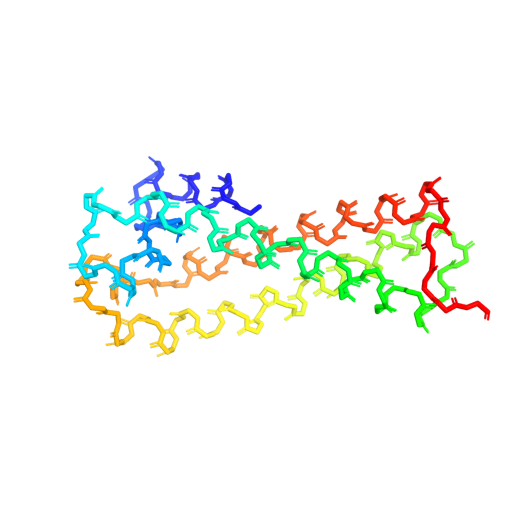VAL A N 1
ATOM 630 C CA . VAL A 1 87 ? -12.298 7.958 6.496 1.00 81.88 87 VAL A CA 1
ATOM 631 C C . VAL A 1 87 ? -13.818 8.081 6.397 1.00 81.88 87 VAL A C 1
ATOM 633 O O . VAL A 1 87 ? -14.456 8.410 7.387 1.00 81.88 87 VAL A O 1
ATOM 636 N N . VAL A 1 88 ? -14.409 7.803 5.235 1.00 79.81 88 VAL A N 1
ATOM 637 C CA . VAL A 1 88 ? -15.847 8.025 5.010 1.00 79.81 88 VAL A CA 1
ATOM 638 C C . VAL A 1 88 ? -16.679 6.786 5.324 1.0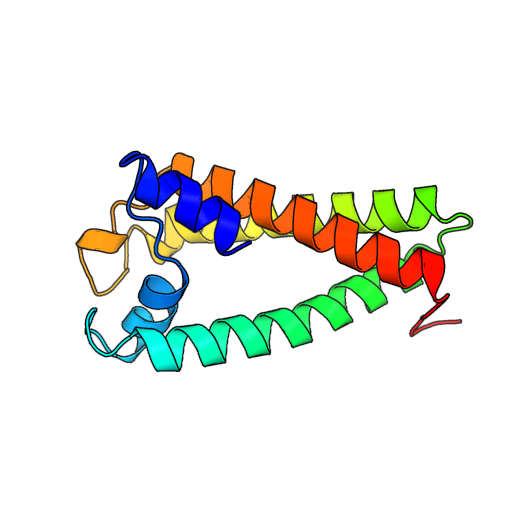0 79.81 88 VAL A C 1
ATOM 640 O O . VAL A 1 88 ? -17.652 6.860 6.060 1.00 79.81 88 VAL A O 1
ATOM 643 N N . ALA A 1 89 ? -16.312 5.621 4.791 1.00 74.75 89 ALA A N 1
ATOM 644 C CA . ALA A 1 89 ? -17.145 4.428 4.928 1.00 74.75 89 ALA A CA 1
ATOM 645 C C . ALA A 1 89 ? -16.817 3.643 6.202 1.00 74.75 89 ALA A C 1
ATOM 647 O O . ALA A 1 89 ? -17.718 3.223 6.930 1.00 74.75 89 ALA A O 1
ATOM 648 N N . VAL A 1 90 ? -15.525 3.439 6.479 1.00 76.50 90 VAL A N 1
ATOM 649 C CA . VAL A 1 90 ? -15.096 2.580 7.588 1.00 76.50 90 VAL A CA 1
ATOM 650 C C . VAL A 1 90 ? -15.198 3.314 8.920 1.00 76.50 90 VAL A C 1
ATOM 652 O O . VAL A 1 90 ? -15.789 2.767 9.845 1.00 76.50 90 VAL A O 1
ATOM 655 N N . ALA A 1 91 ? -14.693 4.543 9.035 1.00 77.56 91 ALA A N 1
ATOM 656 C CA . ALA A 1 91 ? -14.710 5.275 10.302 1.00 77.56 91 ALA A CA 1
ATOM 657 C C . ALA A 1 91 ? -16.137 5.491 10.845 1.00 77.56 91 ALA A C 1
ATOM 659 O O . ALA A 1 91 ? -16.364 5.389 12.045 1.00 77.56 91 ALA A O 1
ATOM 660 N N . GLU A 1 92 ? -17.131 5.701 9.987 1.00 77.56 92 GLU A N 1
ATOM 661 C CA . GLU A 1 92 ? -18.504 5.934 10.449 1.00 77.56 92 GLU A CA 1
ATOM 662 C C . GLU A 1 92 ? -19.221 4.647 10.892 1.00 77.56 92 GLU A C 1
ATOM 664 O O . GLU A 1 92 ? -19.990 4.662 11.854 1.00 77.56 92 GLU A O 1
ATOM 669 N N . HIS A 1 93 ? -18.937 3.512 10.244 1.00 84.31 93 HIS A N 1
ATOM 670 C CA . HIS A 1 93 ? -19.739 2.289 10.385 1.00 84.31 93 HIS A CA 1
ATOM 671 C C . HIS A 1 93 ? -18.998 1.109 11.026 1.00 84.31 93 HIS A C 1
ATOM 673 O O . HIS A 1 93 ? -19.598 0.054 11.234 1.00 84.31 93 HIS A O 1
ATOM 679 N N . HIS A 1 94 ? -17.710 1.250 11.361 1.00 88.94 94 HIS A N 1
ATOM 680 C CA . HIS A 1 94 ? -16.917 0.152 11.917 1.00 88.94 94 HIS A CA 1
ATOM 681 C C . HIS A 1 94 ? -17.604 -0.459 13.162 1.00 88.94 94 HIS A C 1
ATOM 683 O O . HIS A 1 94 ? -18.060 0.296 14.016 1.00 88.94 94 HIS A O 1
ATOM 689 N N . PRO A 1 95 ? -17.680 -1.789 13.357 1.00 90.88 95 PRO A N 1
ATOM 690 C CA . PRO A 1 95 ? -18.377 -2.389 14.504 1.00 90.88 95 PRO A CA 1
ATOM 691 C C . PRO A 1 95 ? -17.761 -1.998 15.857 1.00 90.88 95 PRO A C 1
ATOM 693 O O . PRO A 1 95 ? -18.474 -1.808 16.837 1.00 90.88 95 PRO A O 1
ATOM 696 N N . LEU A 1 96 ? -16.438 -1.819 15.900 1.00 90.06 96 LEU A N 1
ATOM 697 C CA . LEU A 1 96 ? -15.708 -1.379 17.092 1.00 90.06 96 LEU A CA 1
ATOM 698 C C . LEU A 1 96 ? -15.458 0.136 17.118 1.00 90.06 96 LEU A C 1
ATOM 700 O O . LEU A 1 96 ? -14.789 0.667 16.230 1.00 90.06 96 LEU A O 1
ATOM 704 N N . GLU A 1 97 ? -15.868 0.804 18.200 1.00 88.12 97 GLU A N 1
ATOM 705 C CA . GLU A 1 97 ? -15.714 2.258 18.395 1.00 88.12 97 GLU A CA 1
ATOM 706 C C . GLU A 1 97 ? -14.266 2.754 18.296 1.00 88.12 97 GLU A C 1
ATOM 708 O O . GLU A 1 97 ? -14.006 3.843 17.790 1.00 88.12 97 GLU A O 1
ATOM 713 N N . ARG A 1 98 ? -13.293 1.943 18.728 1.00 86.12 98 ARG A N 1
ATOM 714 C CA . ARG A 1 98 ? -11.868 2.313 18.677 1.00 86.12 98 ARG A CA 1
ATOM 715 C C . ARG A 1 98 ? -11.316 2.511 17.266 1.00 86.12 98 ARG A C 1
ATOM 717 O O . ARG A 1 98 ? -10.300 3.181 17.121 1.00 86.12 98 ARG A O 1
ATOM 724 N N . PHE A 1 99 ? -11.968 1.940 16.258 1.00 86.31 99 PHE A N 1
ATOM 725 C CA . PHE A 1 99 ? -11.614 2.117 14.851 1.00 86.31 99 PHE A CA 1
ATOM 726 C C . PHE A 1 99 ? -12.540 3.108 14.135 1.00 86.31 99 PHE A C 1
ATOM 728 O O . PHE A 1 99 ? -12.230 3.521 13.022 1.00 86.31 99 PHE A O 1
ATOM 735 N N . ARG A 1 100 ? -13.616 3.570 14.794 1.00 84.81 100 ARG A N 1
ATOM 736 C CA . ARG A 1 100 ? -14.481 4.642 14.277 1.00 84.81 100 ARG A CA 1
ATOM 737 C C . ARG A 1 100 ? -13.826 6.027 14.287 1.00 84.81 100 ARG A C 1
ATOM 739 O O . ARG A 1 100 ? -14.326 6.973 13.699 1.00 84.81 100 ARG A O 1
ATOM 746 N N . LYS A 1 101 ? -12.677 6.155 14.953 1.00 72.38 101 LYS A N 1
ATOM 747 C CA . LYS A 1 101 ? -11.875 7.387 15.012 1.00 72.38 101 LYS A CA 1
ATOM 748 C C . LYS A 1 101 ? -10.722 7.385 14.001 1.00 72.38 101 LYS A C 1
ATOM 750 O O . LYS A 1 101 ? -9.674 7.969 14.268 1.00 72.38 101 LYS A O 1
ATOM 755 N N . ALA A 1 102 ? -10.867 6.679 12.879 1.00 68.56 102 ALA A N 1
ATOM 756 C CA . ALA A 1 102 ? -9.865 6.689 11.819 1.00 68.56 102 ALA A CA 1
ATOM 757 C C . ALA A 1 102 ? -9.870 8.056 11.111 1.00 68.56 102 ALA A C 1
ATOM 759 O O . ALA A 1 102 ? -10.707 8.324 10.255 1.00 68.56 102 ALA A O 1
ATOM 760 N N . GLY A 1 103 ? -8.951 8.929 11.526 1.00 78.50 103 GLY A N 1
ATOM 761 C CA . GLY A 1 103 ? -8.787 10.279 10.990 1.00 78.50 103 GLY A CA 1
ATOM 762 C C . GLY A 1 103 ? -7.889 10.359 9.754 1.00 78.50 103 GLY A C 1
ATOM 763 O O . GLY A 1 103 ? -7.444 9.351 9.189 1.00 78.50 103 GLY A O 1
ATOM 764 N N . LEU A 1 104 ? -7.584 11.596 9.356 1.00 83.94 104 LEU A N 1
ATOM 765 C CA . LEU A 1 104 ? -6.722 11.917 8.215 1.00 83.94 104 LEU A CA 1
ATOM 766 C C . LEU A 1 104 ? -5.311 11.320 8.364 1.00 83.94 104 LEU A C 1
ATOM 768 O O . LEU A 1 104 ? -4.653 11.014 7.371 1.00 83.94 104 LEU A O 1
ATOM 772 N N . GLU A 1 105 ? -4.855 11.094 9.592 1.00 85.94 105 GLU A N 1
ATOM 773 C CA . GLU A 1 105 ? -3.565 10.496 9.929 1.00 85.94 105 GLU A CA 1
ATOM 774 C C . GLU A 1 105 ? -3.492 9.036 9.473 1.00 85.94 105 GLU A C 1
ATOM 776 O O . GLU A 1 105 ? -2.499 8.615 8.874 1.00 85.94 105 GLU A O 1
ATOM 781 N N . VAL A 1 106 ? -4.569 8.271 9.691 1.00 86.19 106 VAL A N 1
ATOM 782 C CA . VAL A 1 106 ? -4.676 6.879 9.230 1.00 86.19 106 VAL A CA 1
ATOM 783 C C . VAL A 1 106 ? -4.724 6.842 7.707 1.00 86.19 106 VAL A C 1
ATOM 785 O O . VAL A 1 106 ? -4.000 6.058 7.095 1.00 86.19 106 VAL A O 1
ATOM 788 N N . ALA A 1 107 ? -5.514 7.726 7.091 1.00 89.25 107 ALA A N 1
ATOM 789 C CA . ALA A 1 107 ? -5.590 7.864 5.636 1.00 89.25 107 ALA A CA 1
ATOM 790 C C . ALA A 1 107 ? -4.223 8.209 5.019 1.00 89.25 107 ALA A C 1
ATOM 792 O O . ALA A 1 107 ? -3.807 7.590 4.041 1.00 89.25 107 ALA A O 1
ATOM 793 N N . THR A 1 108 ? -3.485 9.139 5.625 1.00 89.88 108 THR A N 1
ATOM 794 C CA . THR A 1 108 ? -2.160 9.569 5.155 1.00 89.88 108 THR A CA 1
ATOM 795 C C . THR A 1 108 ? -1.133 8.447 5.276 1.00 89.88 108 THR A C 1
ATOM 797 O O . THR A 1 108 ? -0.403 8.161 4.327 1.00 89.88 108 THR A O 1
ATOM 800 N N . ALA A 1 109 ? -1.093 7.745 6.410 1.00 90.00 109 ALA A N 1
ATOM 801 C CA . ALA A 1 109 ? -0.200 6.601 6.575 1.00 90.00 109 ALA A CA 1
ATOM 802 C C . ALA A 1 109 ? -0.558 5.434 5.646 1.00 90.00 109 ALA A C 1
ATOM 804 O O . ALA A 1 109 ? 0.333 4.735 5.156 1.00 90.00 109 ALA A O 1
ATOM 805 N N . HIS A 1 110 ? -1.847 5.245 5.360 1.00 91.75 110 HIS A N 1
ATOM 806 C CA . HIS A 1 110 ? -2.313 4.270 4.384 1.00 91.75 110 HIS A CA 1
ATOM 807 C C . HIS A 1 110 ? -1.850 4.637 2.967 1.00 91.75 110 HIS A C 1
ATOM 809 O O . HIS A 1 110 ? -1.270 3.792 2.282 1.00 91.75 110 HIS A O 1
ATOM 815 N N . LEU A 1 111 ? -1.997 5.906 2.572 1.00 94.00 111 LEU A N 1
ATOM 816 C CA . LEU A 1 111 ? -1.500 6.441 1.304 1.00 94.00 111 LEU A CA 1
ATOM 817 C C . LEU A 1 111 ? 0.008 6.217 1.150 1.00 94.00 111 LEU A C 1
ATOM 819 O O . LEU A 1 111 ? 0.438 5.611 0.169 1.00 94.00 111 LEU A O 1
ATOM 823 N N . ILE A 1 112 ? 0.811 6.628 2.136 1.00 93.81 112 ILE A N 1
ATOM 824 C CA . ILE A 1 112 ? 2.268 6.411 2.133 1.00 93.81 112 ILE A CA 1
ATOM 825 C C . ILE A 1 112 ? 2.581 4.917 1.991 1.00 93.81 112 ILE A C 1
ATOM 827 O 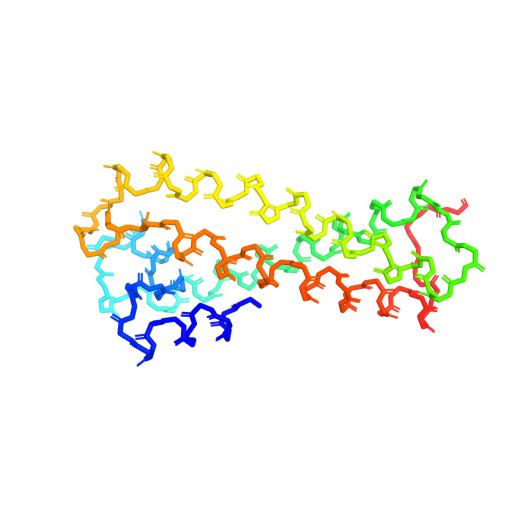O . ILE A 1 112 ? 3.424 4.516 1.187 1.00 93.81 112 ILE A O 1
ATOM 831 N N . GLY A 1 113 ? 1.862 4.075 2.736 1.00 93.50 113 GLY A N 1
ATOM 832 C CA . GLY A 1 113 ? 1.997 2.628 2.666 1.00 93.50 113 GLY A CA 1
ATOM 833 C C . GLY A 1 113 ? 1.745 2.056 1.267 1.00 93.50 113 GLY A C 1
ATOM 834 O O . GLY A 1 113 ? 2.463 1.131 0.875 1.00 93.50 113 GLY A O 1
ATOM 835 N N . HIS A 1 114 ? 0.765 2.585 0.531 1.00 96.50 114 HIS A N 1
ATOM 836 C CA . HIS A 1 114 ? 0.443 2.165 -0.835 1.00 96.50 114 HIS A CA 1
ATOM 837 C C . HIS A 1 114 ? 1.399 2.729 -1.887 1.00 96.50 114 HIS A C 1
ATOM 839 O O . HIS A 1 114 ? 1.715 2.014 -2.837 1.00 96.50 114 HIS A O 1
ATOM 845 N N . VAL A 1 115 ? 1.919 3.945 -1.706 1.00 97.56 115 VAL A N 1
ATOM 846 C CA . VAL A 1 115 ? 2.978 4.496 -2.567 1.00 97.56 115 VAL A CA 1
ATOM 847 C C . VAL A 1 115 ? 4.235 3.634 -2.469 1.00 97.56 115 VAL A C 1
ATOM 849 O O . VAL A 1 115 ? 4.746 3.187 -3.492 1.00 97.56 115 VAL A O 1
ATOM 852 N N . ILE A 1 116 ? 4.690 3.317 -1.250 1.00 97.12 116 ILE A N 1
ATOM 853 C CA . ILE A 1 116 ? 5.848 2.433 -1.035 1.00 97.12 116 ILE A CA 1
ATOM 854 C C . ILE A 1 116 ? 5.594 1.059 -1.658 1.00 97.12 116 ILE A C 1
ATOM 856 O O . ILE A 1 116 ? 6.455 0.518 -2.346 1.00 97.12 116 ILE A O 1
ATOM 860 N N . TYR A 1 117 ? 4.406 0.494 -1.444 1.00 96.69 117 TYR A N 1
ATOM 861 C CA . TYR A 1 117 ? 4.044 -0.796 -2.022 1.00 96.69 117 TYR A CA 1
ATOM 862 C C . TYR A 1 117 ? 4.071 -0.774 -3.556 1.00 96.69 117 TYR A C 1
ATOM 864 O O . TYR A 1 117 ? 4.661 -1.659 -4.168 1.00 96.69 117 TYR A O 1
ATOM 872 N N . GLY A 1 118 ? 3.506 0.263 -4.177 1.00 98.00 118 GLY A N 1
ATOM 873 C CA . GLY A 1 118 ? 3.527 0.440 -5.626 1.00 98.00 118 GLY A CA 1
ATOM 874 C C . GLY A 1 118 ? 4.933 0.603 -6.192 1.00 98.00 118 GLY A C 1
ATOM 875 O O . GLY A 1 118 ? 5.263 -0.038 -7.186 1.00 98.00 118 GLY A O 1
ATOM 876 N N . VAL A 1 119 ? 5.792 1.377 -5.522 1.00 98.38 119 VAL A N 1
ATOM 877 C CA . VAL A 1 119 ? 7.217 1.501 -5.867 1.00 98.38 119 VAL A CA 1
ATOM 878 C C . VAL A 1 119 ? 7.913 0.140 -5.835 1.00 98.38 119 VAL A C 1
ATOM 880 O O . VAL A 1 119 ? 8.650 -0.182 -6.763 1.00 98.38 119 VAL A O 1
ATOM 883 N N . LEU A 1 120 ? 7.655 -0.686 -4.815 1.00 98.06 120 LEU A N 1
ATOM 884 C CA . LEU A 1 120 ? 8.241 -2.026 -4.715 1.00 98.06 120 LEU A CA 1
ATOM 885 C C . LEU A 1 120 ? 7.744 -2.966 -5.820 1.00 98.06 120 LEU A C 1
ATOM 887 O O . LEU A 1 120 ? 8.550 -3.684 -6.406 1.00 98.06 120 LEU A O 1
ATOM 891 N N . VAL A 1 121 ? 6.449 -2.943 -6.150 1.00 98.06 121 VAL A N 1
ATOM 892 C CA . VAL A 1 121 ? 5.920 -3.730 -7.277 1.00 98.06 121 VAL A CA 1
ATOM 893 C C . VAL A 1 121 ? 6.537 -3.259 -8.597 1.00 98.06 121 VAL A C 1
ATOM 895 O O . VAL A 1 121 ? 7.008 -4.085 -9.373 1.00 98.06 121 VAL A O 1
ATOM 898 N N . GLY A 1 122 ? 6.613 -1.946 -8.829 1.00 98.12 122 GLY A N 1
ATOM 899 C CA . GLY A 1 122 ? 7.249 -1.365 -10.014 1.00 98.12 122 GLY A CA 1
ATOM 900 C C . GLY A 1 122 ? 8.7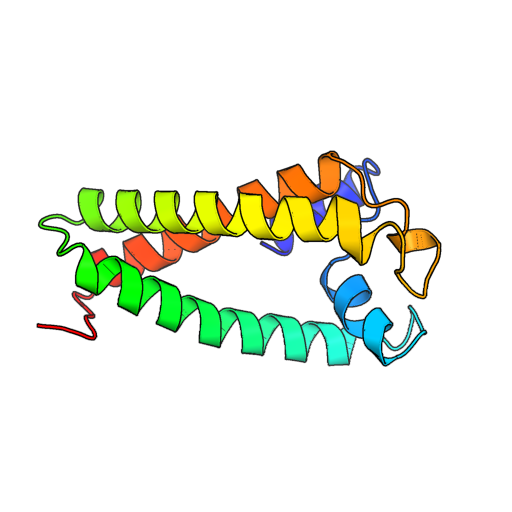35 -1.710 -10.132 1.00 98.12 122 GLY A C 1
ATOM 901 O O . GLY A 1 122 ? 9.208 -2.016 -11.225 1.00 98.12 122 GLY A O 1
ATOM 902 N N . LEU A 1 123 ? 9.457 -1.743 -9.009 1.00 98.38 123 LEU A N 1
ATOM 903 C CA . LEU A 1 123 ? 10.844 -2.203 -8.942 1.00 98.38 123 LEU A CA 1
ATOM 904 C C . LEU A 1 123 ? 10.962 -3.673 -9.362 1.00 98.38 123 LEU A C 1
ATOM 906 O O . LEU A 1 123 ? 11.793 -3.996 -10.207 1.00 98.38 123 LEU A O 1
ATOM 910 N N . VAL A 1 124 ? 10.117 -4.558 -8.822 1.00 97.94 124 VAL A N 1
ATOM 911 C CA . VAL A 1 124 ? 10.106 -5.982 -9.199 1.00 97.94 124 VAL A CA 1
ATOM 912 C C . VAL A 1 124 ? 9.789 -6.147 -10.685 1.00 97.94 124 VAL A C 1
ATOM 914 O O . VAL A 1 124 ? 10.498 -6.878 -11.373 1.00 97.94 124 VAL A O 1
ATOM 917 N N . VAL A 1 125 ? 8.784 -5.439 -11.205 1.00 97.44 125 VAL A N 1
ATOM 918 C CA . VAL A 1 125 ? 8.436 -5.471 -12.634 1.00 97.44 125 VAL A CA 1
ATOM 919 C C . VAL A 1 125 ? 9.599 -4.999 -13.501 1.00 97.44 125 VAL A C 1
ATOM 921 O O . VAL A 1 125 ? 9.970 -5.688 -14.446 1.00 97.44 125 VAL A O 1
ATOM 924 N N . GLY A 1 126 ? 10.217 -3.866 -13.168 1.00 96.75 126 GLY A N 1
ATOM 925 C CA . GLY A 1 126 ? 11.324 -3.318 -13.948 1.00 96.75 126 GLY A CA 1
ATOM 926 C C . GLY A 1 126 ? 12.594 -4.174 -13.912 1.00 96.75 126 GLY A C 1
ATOM 927 O O . GLY A 1 126 ? 13.317 -4.205 -14.902 1.00 96.75 126 GLY A O 1
ATOM 928 N N . LEU A 1 127 ? 12.864 -4.878 -12.805 1.00 97.56 127 LEU A N 1
ATOM 929 C CA . LEU A 1 127 ? 14.027 -5.767 -12.676 1.00 97.56 127 LEU A CA 1
ATOM 930 C C . LEU A 1 127 ? 13.819 -7.134 -13.336 1.00 97.56 127 LEU A C 1
ATOM 932 O O . LEU A 1 127 ? 14.768 -7.709 -13.858 1.00 97.56 127 LEU A O 1
ATOM 936 N N . THR A 1 128 ? 12.601 -7.673 -13.283 1.00 96.56 128 THR A N 1
ATOM 937 C CA . THR A 1 128 ? 12.303 -9.026 -13.787 1.00 96.56 128 THR A CA 1
ATOM 938 C C . THR A 1 128 ? 11.766 -9.033 -15.213 1.00 96.56 128 THR A C 1
ATOM 940 O O . THR A 1 128 ? 11.804 -10.068 -15.871 1.00 96.56 128 THR A O 1
ATOM 943 N N . GLY A 1 129 ? 11.239 -7.903 -15.689 1.00 92.81 129 GLY A N 1
ATOM 944 C CA . GLY A 1 129 ? 10.547 -7.814 -16.969 1.00 92.81 129 GLY A CA 1
ATOM 945 C C . GLY A 1 129 ? 9.195 -8.530 -16.994 1.00 92.81 129 GLY A C 1
ATOM 946 O O . GLY A 1 129 ? 8.6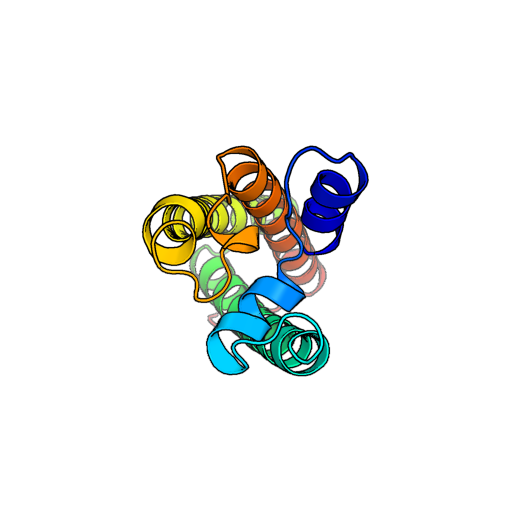45 -8.710 -18.078 1.00 92.81 129 GLY A O 1
ATOM 947 N N . VAL A 1 130 ? 8.647 -8.948 -15.842 1.00 94.06 130 VAL A N 1
ATOM 948 C CA . VAL A 1 130 ? 7.354 -9.647 -15.802 1.00 94.06 130 VAL A CA 1
ATOM 949 C C . VAL A 1 130 ? 6.246 -8.761 -16.374 1.00 94.06 130 VAL A C 1
ATOM 951 O O . VAL A 1 130 ? 6.056 -7.622 -15.945 1.00 94.06 130 VAL A O 1
ATOM 954 N N . ARG A 1 131 ? 5.507 -9.292 -17.351 1.00 89.12 131 ARG A N 1
ATOM 955 C CA . ARG A 1 131 ? 4.346 -8.641 -17.963 1.00 89.12 131 ARG A CA 1
ATOM 956 C C . ARG A 1 131 ? 3.242 -9.654 -18.206 1.00 89.12 131 ARG A C 1
ATOM 958 O O . ARG A 1 131 ? 3.513 -10.818 -18.490 1.00 89.12 131 ARG A O 1
ATOM 965 N N . PHE A 1 132 ? 2.002 -9.200 -18.089 1.00 89.75 132 PHE A N 1
ATOM 966 C CA . PHE A 1 132 ? 0.826 -10.007 -18.425 1.00 89.75 132 PHE A CA 1
ATOM 967 C C . PHE A 1 132 ? 0.373 -9.842 -19.868 1.00 89.75 132 PHE A C 1
ATOM 969 O O . PHE A 1 132 ? -0.228 -10.756 -20.425 1.00 89.75 132 PHE A O 1
ATOM 976 N N . PHE A 1 133 ? 0.672 -8.691 -20.459 1.00 81.06 133 PHE A N 1
ATOM 977 C CA . PHE A 1 133 ? 0.335 -8.363 -21.834 1.00 81.06 133 PHE A CA 1
ATOM 978 C C . PHE A 1 133 ? 1.631 -7.983 -22.548 1.00 81.06 133 PHE A C 1
ATOM 980 O O . PHE A 1 133 ? 2.463 -7.270 -21.976 1.00 81.06 133 PHE A O 1
ATOM 987 N N . GLY A 1 134 ? 1.815 -8.514 -23.751 1.00 63.44 134 GLY A N 1
ATOM 988 C CA . GLY A 1 134 ? 2.972 -8.316 -24.615 1.00 63.44 134 GLY A CA 1
ATOM 989 C C . GLY A 1 134 ? 2.577 -8.507 -26.065 1.00 63.44 134 GLY A C 1
ATOM 990 O O . GLY A 1 134 ? 1.540 -9.173 -26.299 1.00 63.44 134 GLY A O 1
#

pLDDT: mean 90.64, std 7.74, range [63.44, 98.44]

Foldseek 3Di:
DQVLLVVCVVVVNANLNQLLLQQCLPVVDSVPRNVVSVVVVVVVLVVVLVVLQAQLQVVPQPALVSLLVSLLVVLQVVLQVVLCCQQPPCLCDRSDVSSVPCDNSSSVSSSVVSSVSSNVSSNCCRVVVDHPHD

Sequence (134 aa):
MSIALWGVSHAGIANAAMIRAIGSLFTHSYEDSFGLGLTVHFIVGIILAFVYVALISLLEPVSLAGAIAYGGMIGFAHGVAFGFTLVVAVAEHHPLERFRKAGLEVATAHLIGHVIYGVLVGLVVGLTGVRFFG

Radius of gyration: 15.91 Å; chains: 1; bounding box: 34×26×45 Å